Protein AF-A0A6C0CB59-F1 (afdb_monomer)

Structure (mmCIF, N/CA/C/O backbone):
data_AF-A0A6C0CB59-F1
#
_entry.id   AF-A0A6C0CB59-F1
#
loop_
_atom_site.group_PDB
_atom_site.id
_atom_site.type_symbol
_atom_site.label_atom_id
_atom_site.label_alt_id
_atom_site.label_comp_id
_atom_site.label_asym_id
_atom_site.label_entity_id
_atom_site.label_seq_id
_atom_site.pdbx_PDB_ins_code
_atom_site.Cartn_x
_atom_site.Cartn_y
_atom_site.Cartn_z
_atom_site.occupancy
_atom_site.B_iso_or_equiv
_atom_site.auth_seq_id
_atom_site.auth_comp_id
_atom_site.auth_asym_id
_atom_site.auth_atom_id
_atom_site.pdbx_PDB_model_num
ATOM 1 N N . MET A 1 1 ? -31.522 4.568 7.711 1.00 47.94 1 MET A N 1
ATOM 2 C CA . MET A 1 1 ? -31.145 3.166 8.001 1.00 47.94 1 MET A CA 1
ATOM 3 C C . MET A 1 1 ? -29.935 3.217 8.926 1.00 47.94 1 MET A C 1
ATOM 5 O O . MET A 1 1 ? -28.930 3.782 8.523 1.00 47.94 1 MET A O 1
ATOM 9 N N . SER A 1 2 ? -30.047 2.781 10.186 1.00 49.66 2 SER A N 1
ATOM 10 C CA . SER A 1 2 ? -28.910 2.807 11.124 1.00 49.66 2 SER A CA 1
ATOM 11 C C . SER A 1 2 ? -27.878 1.776 10.665 1.00 49.66 2 SER A C 1
ATOM 13 O O . SER A 1 2 ? -28.153 0.576 10.688 1.00 49.66 2 SER A O 1
ATOM 15 N N . ILE A 1 3 ? -26.730 2.247 10.177 1.00 62.75 3 ILE A N 1
ATOM 16 C CA . ILE A 1 3 ? -25.610 1.388 9.789 1.00 62.75 3 ILE A CA 1
ATOM 17 C C . ILE A 1 3 ? -25.032 0.813 11.084 1.00 62.75 3 ILE A C 1
ATOM 19 O O . ILE A 1 3 ? -24.469 1.542 11.899 1.00 62.75 3 ILE A O 1
ATOM 23 N N . LYS A 1 4 ? -25.220 -0.490 11.308 1.00 71.31 4 LYS A N 1
ATOM 24 C CA . LYS A 1 4 ? -24.592 -1.208 12.420 1.00 71.31 4 LYS A CA 1
ATOM 25 C C . LYS A 1 4 ? -23.223 -1.700 11.964 1.00 71.31 4 LYS A C 1
ATOM 27 O O . LYS A 1 4 ? -23.148 -2.613 11.148 1.00 71.31 4 LYS A O 1
ATOM 32 N N . TYR A 1 5 ? -22.165 -1.096 12.493 1.00 75.75 5 TYR A N 1
ATOM 33 C CA . TYR A 1 5 ? -20.793 -1.532 12.239 1.00 75.75 5 TYR A CA 1
ATOM 34 C C . TYR A 1 5 ? -20.476 -2.831 12.983 1.00 75.75 5 TYR A C 1
ATOM 36 O O . TYR A 1 5 ? -20.964 -3.061 14.095 1.00 75.75 5 TYR A O 1
ATOM 44 N N . GLN A 1 6 ? -19.645 -3.679 12.376 1.00 77.44 6 GLN A N 1
ATOM 45 C CA . GLN A 1 6 ? -19.078 -4.830 13.071 1.00 77.44 6 GLN A CA 1
ATOM 46 C C . GLN A 1 6 ? -18.101 -4.372 14.157 1.00 77.44 6 GLN A C 1
ATOM 48 O O . GLN A 1 6 ? -17.409 -3.364 14.016 1.00 77.44 6 GLN A O 1
ATOM 53 N N . LYS A 1 7 ? -18.044 -5.125 15.262 1.00 77.44 7 LYS A N 1
ATOM 54 C CA . LYS A 1 7 ? -17.014 -4.905 16.281 1.00 77.44 7 LYS A CA 1
ATOM 55 C C . LYS A 1 7 ? -15.643 -5.218 15.688 1.00 77.44 7 LYS A C 1
ATOM 57 O O . LYS A 1 7 ? -15.506 -6.165 14.921 1.00 77.44 7 LYS A O 1
ATOM 62 N N . VAL A 1 8 ? -14.643 -4.442 16.093 1.00 77.50 8 VAL A N 1
ATOM 63 C CA . VAL A 1 8 ? -13.243 -4.691 15.741 1.00 77.50 8 VAL A CA 1
ATOM 64 C C . VAL A 1 8 ? -12.834 -6.064 16.274 1.00 77.50 8 VAL A C 1
ATOM 66 O O . VAL A 1 8 ? -12.946 -6.333 17.470 1.00 77.50 8 VAL A O 1
ATOM 69 N N . ASP A 1 9 ? -12.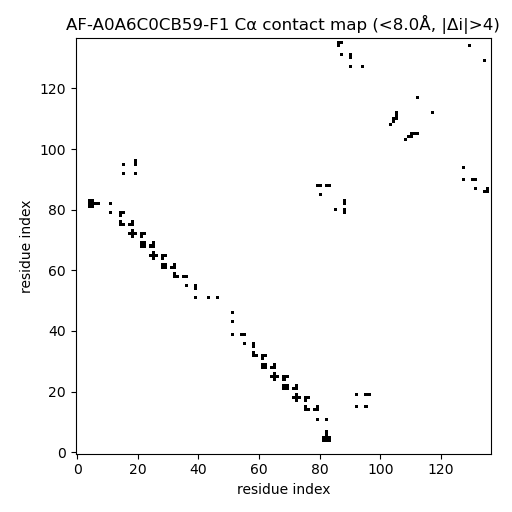380 -6.927 15.374 1.00 80.38 9 ASP A N 1
ATOM 70 C CA . ASP A 1 9 ? -11.946 -8.295 15.639 1.00 80.38 9 ASP A CA 1
ATOM 71 C C . ASP A 1 9 ? -10.611 -8.586 14.928 1.00 80.38 9 ASP A C 1
ATOM 73 O O . ASP A 1 9 ? -10.035 -7.730 14.254 1.00 80.38 9 ASP A O 1
ATOM 77 N N . SER A 1 10 ? -10.081 -9.802 15.073 1.00 78.88 10 SER A N 1
ATOM 78 C CA . SER A 1 10 ? -8.823 -10.201 14.423 1.00 78.88 10 SER A CA 1
ATOM 79 C C . SER A 1 10 ? -8.863 -10.069 12.893 1.00 78.88 10 SER A C 1
ATOM 81 O O . SER A 1 10 ? -7.823 -9.836 12.276 1.00 78.88 10 SER A O 1
ATOM 83 N N . TYR A 1 11 ? -10.047 -10.169 12.276 1.00 80.19 11 TYR A N 1
ATOM 84 C CA . TYR A 1 11 ? -10.214 -10.011 10.832 1.00 80.19 11 TYR A CA 1
ATOM 85 C C . TYR A 1 11 ? -9.994 -8.567 10.386 1.00 80.19 11 TYR A C 1
ATOM 87 O O . TYR A 1 11 ? -9.364 -8.355 9.352 1.00 80.19 11 TYR A O 1
ATOM 95 N N . PHE A 1 12 ? -10.423 -7.578 11.175 1.00 82.06 12 PHE A N 1
ATOM 96 C CA . PHE A 1 12 ? -10.129 -6.168 10.904 1.00 82.06 12 PHE A CA 1
ATOM 97 C C . PHE A 1 12 ? -8.621 -5.922 10.746 1.00 82.06 12 PHE A C 1
ATOM 99 O O . PHE A 1 12 ? -8.181 -5.362 9.741 1.00 82.06 12 PHE A O 1
ATOM 106 N N . TYR A 1 13 ? -7.812 -6.403 11.696 1.00 78.38 13 TYR A N 1
ATOM 107 C CA . TYR A 1 13 ? -6.355 -6.248 11.642 1.00 78.38 13 TYR A CA 1
ATOM 108 C C . TYR A 1 13 ? -5.728 -7.016 10.475 1.00 78.38 13 TYR A C 1
ATOM 110 O O . TYR A 1 13 ? -4.815 -6.504 9.826 1.00 78.38 13 TYR A O 1
ATOM 118 N N . PHE A 1 14 ? -6.237 -8.214 10.172 1.00 85.31 14 PHE A N 1
ATOM 119 C CA . PHE A 1 14 ? -5.788 -8.993 9.020 1.00 85.31 14 PHE A CA 1
ATOM 120 C C . PHE A 1 14 ? -6.037 -8.251 7.704 1.00 85.31 14 PHE A C 1
ATOM 122 O O . PHE A 1 14 ? -5.117 -8.111 6.902 1.00 85.31 14 PHE A O 1
ATOM 129 N N . TYR A 1 15 ? -7.248 -7.726 7.492 1.00 84.88 15 TYR A N 1
ATOM 130 C CA . TYR A 1 15 ? -7.557 -6.947 6.295 1.00 84.88 15 TYR A CA 1
ATOM 131 C C . TYR A 1 15 ? -6.706 -5.680 6.223 1.00 84.88 15 TYR A C 1
ATOM 133 O O . TYR A 1 15 ? -6.202 -5.357 5.154 1.00 84.88 15 TYR A O 1
ATOM 141 N N . LEU A 1 16 ? -6.470 -4.995 7.342 1.00 84.12 16 LEU A N 1
ATOM 142 C CA . LEU A 1 16 ? -5.651 -3.782 7.374 1.00 84.12 16 LEU A CA 1
ATOM 143 C C . LEU A 1 16 ? -4.197 -4.063 6.958 1.00 84.12 16 LEU A C 1
ATOM 145 O O . LEU A 1 16 ? -3.596 -3.320 6.175 1.00 84.12 16 LEU A O 1
ATOM 149 N N . LEU A 1 17 ? -3.643 -5.177 7.436 1.00 84.38 17 LEU A N 1
ATOM 150 C CA . LEU A 1 17 ? -2.310 -5.635 7.060 1.00 84.38 17 LEU A CA 1
ATOM 151 C C . LEU A 1 17 ? -2.272 -6.110 5.599 1.00 84.38 17 LEU A C 1
ATOM 153 O O . LEU A 1 17 ? -1.353 -5.768 4.861 1.00 84.38 17 LEU A O 1
ATOM 157 N N . ALA A 1 18 ? -3.298 -6.828 5.142 1.00 86.06 18 ALA A N 1
ATOM 158 C CA . ALA A 1 18 ? -3.412 -7.271 3.756 1.00 86.06 18 ALA A CA 1
ATOM 159 C C . ALA A 1 18 ? -3.479 -6.088 2.775 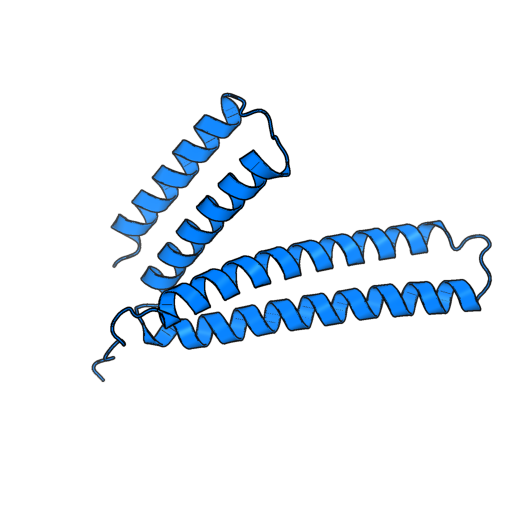1.00 86.06 18 ALA A C 1
ATOM 161 O O . ALA A 1 18 ? -2.796 -6.105 1.752 1.00 86.06 18 ALA A O 1
ATOM 162 N N . ILE A 1 19 ? -4.236 -5.034 3.104 1.00 88.06 19 ILE A N 1
ATOM 163 C CA . ILE A 1 19 ? -4.321 -3.810 2.295 1.00 88.06 19 ILE A CA 1
ATOM 164 C C . ILE A 1 19 ? -2.955 -3.129 2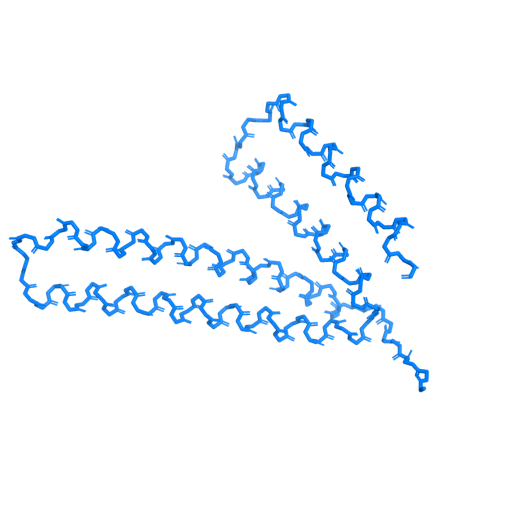.227 1.00 88.06 19 ILE A C 1
ATOM 166 O O . ILE A 1 19 ? -2.512 -2.760 1.141 1.00 88.06 19 ILE A O 1
ATOM 170 N N . THR A 1 20 ? -2.270 -2.955 3.361 1.00 85.69 20 THR A N 1
ATOM 171 C CA . THR A 1 20 ? -0.958 -2.287 3.378 1.00 85.69 20 THR A CA 1
ATOM 172 C C . THR A 1 20 ? 0.091 -3.084 2.611 1.00 85.69 20 THR A C 1
ATOM 174 O O . THR A 1 20 ? 0.764 -2.521 1.749 1.00 85.69 20 THR A O 1
ATOM 177 N N . PHE A 1 21 ? 0.179 -4.394 2.836 1.00 87.06 21 PHE A N 1
ATOM 178 C CA . PHE A 1 21 ? 1.120 -5.255 2.126 1.00 87.06 21 PHE A CA 1
ATOM 179 C C . PHE A 1 21 ? 0.837 -5.307 0.619 1.00 87.06 21 PHE A C 1
ATOM 181 O O . PHE A 1 21 ? 1.739 -5.080 -0.187 1.00 87.06 21 PHE A O 1
ATOM 188 N N . SER A 1 22 ? -0.417 -5.545 0.227 1.00 87.75 22 SER A N 1
ATOM 189 C CA . SER A 1 22 ? -0.805 -5.648 -1.184 1.00 87.75 22 SER A CA 1
ATOM 190 C C . SER A 1 22 ? -0.658 -4.316 -1.926 1.00 87.75 22 SER A C 1
ATOM 192 O O . SER A 1 22 ? -0.205 -4.282 -3.071 1.00 87.75 22 SER A O 1
ATOM 194 N N . SER A 1 23 ? -0.944 -3.196 -1.254 1.00 84.94 23 SER A N 1
ATOM 195 C CA . SER A 1 23 ? -0.688 -1.844 -1.761 1.00 84.94 23 SER A CA 1
ATOM 196 C C . SER A 1 23 ? 0.794 -1.635 -2.078 1.00 84.94 23 SER A C 1
ATOM 198 O O . SER A 1 23 ? 1.133 -1.295 -3.214 1.00 84.94 23 SER A O 1
ATOM 200 N N . ILE A 1 24 ? 1.686 -1.901 -1.118 1.00 85.31 24 ILE A N 1
ATOM 201 C CA . ILE A 1 24 ? 3.136 -1.724 -1.298 1.00 85.31 24 ILE A CA 1
ATOM 202 C C . ILE A 1 24 ? 3.656 -2.667 -2.388 1.00 85.31 24 ILE A C 1
ATOM 204 O O . ILE A 1 24 ? 4.407 -2.241 -3.268 1.00 85.31 24 ILE A O 1
ATOM 208 N N . ALA A 1 25 ? 3.219 -3.929 -2.374 1.00 86.50 25 ALA A N 1
ATOM 209 C CA . ALA A 1 25 ? 3.600 -4.918 -3.373 1.00 86.50 25 ALA A CA 1
ATOM 210 C C . ALA A 1 25 ? 3.186 -4.479 -4.786 1.00 86.50 25 ALA A C 1
ATOM 212 O O . ALA A 1 25 ? 4.014 -4.504 -5.695 1.00 86.50 25 ALA A O 1
ATOM 213 N N . SER A 1 26 ? 1.946 -4.008 -4.970 1.00 86.75 26 SER A N 1
ATOM 214 C CA . SER A 1 26 ? 1.459 -3.531 -6.271 1.00 86.75 26 SER A CA 1
ATOM 215 C C . SER A 1 26 ? 2.282 -2.350 -6.798 1.00 86.75 26 SER A C 1
ATOM 217 O O . SER A 1 26 ? 2.763 -2.396 -7.930 1.00 86.75 26 SER A O 1
ATOM 219 N N . GLN A 1 27 ? 2.548 -1.340 -5.962 1.00 85.50 27 GLN A N 1
ATOM 220 C CA . GLN A 1 27 ? 3.375 -0.183 -6.324 1.00 85.50 27 GLN A CA 1
ATOM 221 C C . GLN A 1 27 ? 4.801 -0.601 -6.706 1.00 85.50 27 GLN A C 1
ATOM 223 O O . GLN A 1 27 ? 5.353 -0.122 -7.700 1.00 85.50 27 GLN A O 1
ATOM 228 N N . TYR A 1 28 ? 5.392 -1.532 -5.953 1.00 86.31 28 TYR A N 1
ATOM 229 C CA . TYR A 1 28 ? 6.709 -2.083 -6.260 1.00 86.31 28 TYR A CA 1
ATOM 230 C C . TYR A 1 28 ? 6.727 -2.820 -7.609 1.00 86.31 28 TYR A C 1
ATOM 232 O O . TYR A 1 28 ? 7.624 -2.595 -8.425 1.00 86.31 28 TYR A O 1
ATOM 240 N N . ILE A 1 29 ? 5.722 -3.660 -7.875 1.00 87.31 29 ILE A N 1
ATOM 241 C CA . ILE A 1 29 ? 5.600 -4.414 -9.129 1.00 87.31 29 ILE A CA 1
ATOM 242 C C . ILE A 1 29 ? 5.426 -3.467 -10.322 1.00 87.31 29 ILE A C 1
ATOM 244 O O . ILE A 1 29 ? 6.110 -3.649 -11.329 1.00 87.31 29 ILE A O 1
ATOM 248 N N . PHE A 1 30 ? 4.594 -2.426 -10.203 1.00 87.62 30 PHE A N 1
ATOM 249 C CA . PHE A 1 30 ? 4.428 -1.417 -11.255 1.00 87.62 30 PHE A CA 1
ATOM 250 C C . PHE A 1 30 ? 5.721 -0.647 -11.531 1.00 87.62 30 PHE A C 1
ATOM 252 O O . PHE A 1 30 ? 6.082 -0.415 -12.683 1.00 87.62 30 PHE A O 1
ATOM 259 N N . LYS A 1 31 ? 6.481 -0.296 -10.490 1.00 84.38 31 LYS A N 1
ATOM 260 C CA . LYS A 1 31 ? 7.787 0.347 -10.677 1.00 84.38 31 LYS A CA 1
ATOM 261 C C . LYS A 1 31 ? 8.768 -0.575 -11.407 1.00 84.38 31 LYS A C 1
ATOM 263 O O . LYS A 1 31 ? 9.501 -0.126 -12.289 1.00 84.38 31 LYS A O 1
ATOM 268 N N . LYS A 1 32 ? 8.770 -1.868 -11.069 1.00 84.25 32 LYS A N 1
ATOM 269 C CA . LYS A 1 32 ? 9.618 -2.874 -11.721 1.00 84.25 32 LYS A CA 1
ATOM 270 C C . LYS A 1 32 ? 9.203 -3.133 -13.173 1.00 84.25 32 LYS A C 1
ATOM 272 O O . LYS A 1 32 ? 10.080 -3.256 -14.026 1.00 84.25 32 LYS A O 1
ATOM 277 N N . SER A 1 33 ? 7.904 -3.180 -13.474 1.00 85.62 33 SER A N 1
ATOM 278 C CA . SER A 1 33 ? 7.418 -3.339 -14.850 1.00 85.62 33 SER A CA 1
ATOM 279 C C . SER A 1 33 ? 7.820 -2.149 -15.722 1.00 85.62 33 SER A C 1
ATOM 281 O O . SER A 1 33 ? 8.300 -2.355 -16.835 1.00 85.62 33 SER A O 1
ATOM 283 N N . TYR A 1 34 ? 7.732 -0.926 -15.187 1.00 83.19 34 TYR A N 1
ATOM 284 C CA . TYR A 1 34 ? 8.155 0.291 -15.882 1.00 83.19 34 TYR A CA 1
ATOM 285 C C . TYR A 1 34 ? 9.664 0.309 -16.165 1.00 83.19 34 TYR A C 1
ATOM 287 O O . TYR A 1 34 ? 10.092 0.621 -17.276 1.00 83.19 34 TYR A O 1
ATOM 295 N N . ALA A 1 35 ? 10.486 -0.087 -15.187 1.00 81.44 35 ALA A N 1
ATOM 296 C CA . ALA A 1 35 ? 11.932 -0.203 -15.375 1.00 81.44 35 ALA A CA 1
ATOM 297 C C . ALA A 1 35 ? 12.298 -1.239 -16.457 1.00 81.44 35 ALA A C 1
ATOM 299 O O . ALA A 1 35 ? 13.128 -0.952 -17.319 1.00 81.44 35 ALA A O 1
ATOM 300 N N . ASN A 1 36 ? 11.644 -2.407 -16.457 1.00 79.56 36 ASN A N 1
ATOM 301 C CA . ASN A 1 36 ? 11.855 -3.436 -17.480 1.00 79.56 36 ASN A CA 1
ATOM 302 C C . ASN A 1 36 ? 11.391 -2.985 -18.875 1.00 79.56 36 ASN A C 1
ATOM 304 O O . ASN A 1 36 ? 12.062 -3.280 -19.862 1.00 79.56 36 ASN A O 1
ATOM 308 N N . ALA A 1 37 ? 10.279 -2.252 -18.973 1.00 77.19 37 ALA A N 1
ATOM 309 C CA . ALA A 1 37 ? 9.798 -1.715 -20.245 1.00 77.19 37 ALA A CA 1
ATOM 310 C C . ALA A 1 37 ? 10.802 -0.724 -20.861 1.00 77.19 37 ALA A C 1
ATOM 312 O O . ALA A 1 37 ? 11.126 -0.828 -22.044 1.00 77.19 37 ALA A O 1
ATOM 313 N N . ASN A 1 38 ? 11.367 0.178 -20.051 1.00 72.88 38 ASN A N 1
ATOM 314 C CA . ASN A 1 38 ? 12.385 1.130 -20.508 1.00 72.88 38 ASN A CA 1
ATOM 315 C C . ASN A 1 38 ? 13.701 0.446 -20.906 1.00 72.88 38 ASN A C 1
ATOM 317 O O . ASN A 1 38 ? 14.321 0.834 -21.896 1.00 72.88 38 ASN A O 1
ATOM 321 N N . ALA A 1 39 ? 14.125 -0.584 -20.165 1.00 71.50 39 ALA A N 1
ATOM 322 C CA . ALA A 1 39 ? 15.304 -1.374 -20.520 1.00 71.50 39 ALA A CA 1
ATOM 323 C C . ALA A 1 39 ? 15.134 -2.063 -21.888 1.00 71.50 39 ALA A C 1
ATOM 325 O O . ALA A 1 39 ? 16.047 -2.030 -22.713 1.00 71.50 39 ALA A O 1
ATOM 326 N N . ASN A 1 40 ? 13.945 -2.611 -22.164 1.00 68.00 40 ASN A N 1
ATOM 327 C CA . ASN A 1 40 ? 13.635 -3.234 -23.452 1.00 68.00 40 ASN A CA 1
ATOM 328 C C . ASN A 1 40 ? 13.578 -2.222 -24.606 1.00 68.00 40 ASN A C 1
ATOM 330 O O . ASN A 1 40 ? 14.030 -2.539 -25.704 1.00 68.00 40 ASN A O 1
ATOM 334 N N . ALA A 1 41 ? 13.069 -1.006 -24.373 1.00 66.19 41 ALA A N 1
ATOM 335 C CA . ALA A 1 41 ? 13.019 0.042 -25.396 1.00 66.19 41 ALA A CA 1
ATOM 336 C C . ALA A 1 41 ? 14.423 0.443 -25.893 1.00 66.19 41 ALA A C 1
ATOM 338 O O . ALA A 1 41 ? 14.617 0.636 -27.091 1.00 66.19 41 ALA A O 1
ATOM 339 N N . ASN A 1 42 ? 15.415 0.491 -24.997 1.00 64.44 42 ASN A N 1
ATOM 340 C CA . ASN A 1 42 ? 16.795 0.860 -25.340 1.00 64.44 42 ASN A CA 1
ATOM 341 C C . ASN A 1 42 ? 17.629 -0.299 -25.921 1.00 64.44 42 ASN A C 1
ATOM 343 O O . ASN A 1 42 ? 18.594 -0.052 -26.640 1.00 64.44 42 ASN A O 1
ATOM 347 N N . ALA A 1 43 ? 17.276 -1.558 -25.643 1.00 64.00 43 ALA A N 1
ATOM 348 C CA . ALA A 1 43 ? 18.001 -2.734 -26.142 1.00 64.00 43 ALA A CA 1
ATOM 349 C C . ALA A 1 43 ? 17.657 -3.109 -27.601 1.00 64.00 43 ALA A C 1
ATOM 351 O O . ALA A 1 43 ? 18.331 -3.941 -28.211 1.00 64.00 43 ALA A O 1
ATOM 352 N N . ASN A 1 44 ? 16.617 -2.504 -28.183 1.00 57.84 44 ASN A N 1
ATOM 353 C CA . ASN A 1 44 ? 15.993 -2.981 -29.419 1.00 57.84 44 ASN A CA 1
ATOM 354 C C . ASN A 1 44 ? 16.680 -2.528 -30.725 1.00 57.84 44 ASN A C 1
ATOM 356 O O . ASN A 1 44 ? 16.090 -2.631 -31.795 1.00 57.84 44 ASN A O 1
ATOM 360 N N . ALA A 1 45 ? 17.925 -2.043 -30.669 1.00 58.22 45 ALA A N 1
ATOM 361 C CA . ALA A 1 45 ? 18.678 -1.682 -31.873 1.00 58.22 45 ALA A CA 1
ATOM 362 C C . ALA A 1 45 ? 19.303 -2.897 -32.596 1.00 58.22 45 ALA A C 1
ATOM 364 O O . ALA A 1 45 ? 19.691 -2.761 -33.752 1.00 58.22 45 ALA A O 1
ATOM 365 N N . ASN A 1 46 ? 19.426 -4.072 -31.949 1.00 62.66 46 ASN A N 1
ATOM 366 C CA . ASN A 1 46 ? 20.101 -5.231 -32.563 1.00 62.66 46 ASN A CA 1
ATOM 367 C C . ASN A 1 46 ? 19.725 -6.619 -31.977 1.00 62.66 46 ASN A C 1
ATOM 369 O O . ASN A 1 46 ? 20.540 -7.541 -31.995 1.00 62.66 46 ASN A O 1
ATOM 373 N N . ALA A 1 47 ? 18.530 -6.787 -31.397 1.00 61.47 47 ALA A N 1
ATOM 374 C CA . ALA A 1 47 ? 18.140 -8.025 -30.705 1.00 61.47 47 ALA A CA 1
ATOM 375 C C . ALA A 1 47 ? 17.237 -8.948 -31.555 1.00 61.47 47 ALA A C 1
ATOM 377 O O . ALA A 1 47 ? 16.370 -8.493 -32.296 1.00 61.47 47 ALA A O 1
ATOM 378 N N . ASN A 1 48 ? 17.427 -10.267 -31.410 1.00 69.00 48 ASN A N 1
ATOM 379 C CA . ASN A 1 48 ? 16.628 -11.324 -32.045 1.00 69.00 48 ASN A CA 1
ATOM 380 C C . ASN A 1 48 ? 15.132 -11.205 -31.672 1.00 69.00 48 ASN A C 1
ATOM 382 O O . ASN A 1 48 ? 14.797 -11.131 -30.489 1.00 69.00 48 ASN A O 1
ATOM 386 N N . ALA A 1 49 ? 14.235 -11.265 -32.666 1.00 65.31 49 ALA A N 1
ATOM 387 C CA . ALA A 1 49 ? 12.784 -11.106 -32.508 1.00 65.31 49 ALA A CA 1
ATOM 388 C C . ALA A 1 49 ? 12.161 -12.002 -31.414 1.00 65.31 49 ALA A C 1
ATOM 390 O O . ALA A 1 49 ? 11.259 -11.564 -30.697 1.00 65.31 49 ALA A O 1
ATOM 391 N N . ASN A 1 50 ? 12.678 -13.223 -31.216 1.00 65.31 50 ASN A N 1
ATOM 392 C CA . ASN A 1 50 ? 12.201 -14.132 -30.162 1.00 65.31 50 ASN A CA 1
ATOM 393 C C . ASN A 1 50 ? 12.586 -13.683 -28.740 1.00 65.31 50 ASN A C 1
ATOM 395 O O . ASN A 1 50 ? 11.826 -13.908 -27.797 1.00 65.31 50 ASN A O 1
ATOM 399 N N . ALA A 1 51 ? 13.739 -13.030 -28.564 1.00 62.06 51 ALA A N 1
ATOM 400 C CA . ALA A 1 51 ? 14.152 -12.497 -27.265 1.00 62.06 51 ALA A CA 1
ATOM 401 C C . ALA A 1 51 ? 13.314 -11.265 -26.884 1.00 62.06 51 ALA A C 1
ATOM 403 O O . ALA A 1 51 ? 12.875 -11.142 -25.739 1.00 62.06 51 ALA A O 1
ATOM 404 N N . THR A 1 52 ? 13.008 -10.409 -27.864 1.00 64.94 52 THR A N 1
ATOM 405 C CA . THR A 1 52 ? 12.147 -9.231 -27.688 1.00 64.94 52 THR A CA 1
ATOM 406 C C . THR A 1 52 ? 10.704 -9.624 -27.345 1.00 64.94 52 THR A C 1
ATOM 408 O O . THR A 1 52 ? 10.095 -9.026 -26.457 1.00 64.94 52 THR A O 1
ATOM 411 N N . ALA A 1 53 ? 10.161 -10.675 -27.972 1.00 63.25 53 ALA A N 1
ATOM 412 C CA . ALA A 1 53 ? 8.824 -11.188 -27.660 1.00 63.25 53 ALA A CA 1
ATOM 413 C C . ALA A 1 53 ? 8.717 -11.725 -26.219 1.00 63.25 53 ALA A C 1
ATOM 415 O O . ALA A 1 53 ? 7.753 -11.424 -25.515 1.00 63.25 53 ALA A O 1
ATOM 416 N N . ASN A 1 54 ? 9.726 -12.465 -25.747 1.00 65.81 54 ASN A N 1
ATOM 417 C CA . ASN A 1 54 ? 9.743 -13.018 -24.390 1.00 65.81 54 ASN A CA 1
ATOM 418 C C . ASN A 1 54 ? 9.906 -11.920 -23.317 1.00 65.81 54 ASN A C 1
ATOM 420 O O . ASN A 1 54 ? 9.230 -11.929 -22.287 1.00 65.81 54 ASN A O 1
ATOM 424 N N . ALA A 1 55 ? 10.740 -10.910 -23.582 1.00 64.38 55 ALA A N 1
ATOM 425 C CA . ALA A 1 55 ? 10.913 -9.773 -22.681 1.00 64.38 55 ALA A CA 1
ATOM 426 C C . ALA A 1 55 ? 9.624 -8.934 -22.539 1.00 64.38 55 ALA A C 1
ATOM 428 O O . ALA A 1 55 ? 9.298 -8.501 -21.432 1.00 64.38 55 ALA A O 1
ATOM 429 N N . ASN A 1 56 ? 8.862 -8.773 -23.630 1.00 66.88 56 ASN A N 1
ATOM 430 C CA . ASN A 1 56 ? 7.552 -8.113 -23.624 1.00 66.88 56 ASN A CA 1
ATOM 431 C C . ASN A 1 56 ? 6.449 -8.950 -22.954 1.00 66.88 56 ASN A C 1
ATOM 433 O O . ASN A 1 56 ? 5.581 -8.410 -22.270 1.00 66.88 56 ASN A O 1
ATOM 437 N N . ALA A 1 57 ? 6.477 -10.277 -23.104 1.00 68.81 57 ALA A N 1
ATOM 438 C CA . ALA A 1 57 ? 5.571 -11.157 -22.368 1.00 68.81 57 ALA A CA 1
ATOM 439 C C . ALA A 1 57 ? 5.801 -11.040 -20.852 1.00 68.81 57 ALA A C 1
ATOM 441 O O . ALA A 1 57 ? 4.846 -10.951 -20.081 1.00 68.81 57 ALA A O 1
ATOM 442 N N . ASN A 1 58 ? 7.064 -10.957 -20.428 1.00 72.25 58 ASN A N 1
ATOM 443 C CA . ASN A 1 58 ? 7.422 -10.800 -19.024 1.00 72.25 58 ASN A CA 1
ATOM 444 C C . ASN A 1 58 ? 6.942 -9.449 -18.457 1.00 72.25 58 ASN A C 1
ATOM 446 O O . ASN A 1 58 ? 6.282 -9.422 -17.422 1.00 72.25 58 ASN A O 1
ATOM 450 N N . THR A 1 59 ? 7.161 -8.324 -19.152 1.00 76.62 59 THR A N 1
ATOM 451 C CA . THR A 1 59 ? 6.626 -7.017 -18.711 1.00 76.62 59 THR A CA 1
ATOM 452 C C . THR A 1 59 ? 5.103 -7.011 -18.603 1.00 76.62 59 THR A C 1
ATOM 454 O O . THR A 1 59 ? 4.579 -6.512 -17.605 1.00 76.62 59 THR A O 1
ATOM 457 N N . ASN A 1 60 ? 4.393 -7.618 -19.558 1.00 79.75 60 ASN A N 1
ATOM 458 C CA . ASN A 1 60 ? 2.934 -7.746 -19.506 1.00 79.75 60 ASN A CA 1
ATOM 459 C C . ASN A 1 60 ? 2.467 -8.571 -18.297 1.00 79.75 60 ASN A C 1
ATOM 461 O O . ASN A 1 60 ? 1.528 -8.170 -17.609 1.00 79.75 60 ASN A O 1
ATOM 465 N N . ILE A 1 61 ? 3.150 -9.678 -17.983 1.00 86.50 61 ILE A N 1
ATOM 466 C CA . ILE A 1 61 ? 2.853 -10.496 -16.797 1.00 86.50 61 ILE A CA 1
ATOM 467 C C . ILE A 1 61 ? 3.041 -9.684 -15.510 1.00 86.50 61 ILE A C 1
ATOM 469 O O . ILE A 1 61 ? 2.185 -9.749 -14.629 1.00 86.50 61 ILE A O 1
ATOM 473 N N . LEU A 1 62 ? 4.106 -8.877 -15.398 1.00 86.75 62 LEU A N 1
ATOM 474 C CA . LEU A 1 62 ? 4.288 -8.009 -14.228 1.00 86.75 62 LEU A CA 1
ATOM 475 C C . LEU A 1 62 ? 3.154 -6.984 -14.090 1.00 86.75 62 LEU A C 1
ATOM 477 O O . LEU A 1 62 ? 2.686 -6.754 -12.978 1.00 86.75 62 LEU A O 1
ATOM 481 N N . VAL A 1 63 ? 2.695 -6.379 -15.189 1.00 86.88 63 VAL A N 1
ATOM 482 C CA . VAL A 1 63 ? 1.579 -5.417 -15.146 1.00 86.88 63 VAL A CA 1
ATOM 483 C C . VAL A 1 63 ? 0.292 -6.094 -14.678 1.00 86.88 63 VAL A C 1
ATOM 485 O O . VAL A 1 63 ? -0.380 -5.564 -13.795 1.00 86.88 63 VAL A O 1
ATOM 488 N N . VAL A 1 64 ? -0.025 -7.280 -15.207 1.00 89.50 64 VAL A N 1
ATOM 489 C CA . VAL A 1 64 ? -1.205 -8.052 -14.785 1.00 89.50 64 VAL A CA 1
ATOM 490 C C . VAL A 1 64 ? -1.107 -8.438 -13.311 1.00 89.50 64 VAL A C 1
ATOM 492 O O . VAL A 1 64 ? -2.073 -8.277 -12.573 1.00 89.50 64 VAL A O 1
ATOM 495 N N . LEU A 1 65 ? 0.063 -8.877 -12.845 1.00 89.06 65 LEU A N 1
ATOM 496 C CA . LEU A 1 65 ? 0.267 -9.255 -11.447 1.00 89.06 65 LEU A CA 1
ATOM 497 C C . LEU A 1 65 ? 0.134 -8.045 -10.507 1.00 89.06 65 LEU A C 1
ATOM 499 O O . LEU A 1 65 ? -0.503 -8.147 -9.458 1.00 89.06 65 LEU A O 1
ATOM 503 N N . GLY A 1 66 ? 0.662 -6.884 -10.909 1.00 88.19 66 GLY A N 1
ATOM 504 C CA . GLY A 1 66 ? 0.471 -5.620 -10.195 1.00 88.19 66 GLY A CA 1
ATOM 505 C C . GLY A 1 66 ? -1.000 -5.206 -10.133 1.00 88.19 66 GLY A C 1
ATOM 506 O O . GLY A 1 66 ? -1.484 -4.812 -9.070 1.00 88.19 66 GLY A O 1
ATOM 507 N N . LEU A 1 67 ? -1.734 -5.369 -11.238 1.00 90.44 67 LEU A N 1
ATOM 508 C CA . LEU A 1 67 ? -3.169 -5.104 -11.296 1.00 90.44 67 LEU A CA 1
ATOM 509 C C . LEU A 1 67 ? -3.946 -6.043 -10.368 1.00 90.44 67 LEU A C 1
ATOM 511 O O . LEU A 1 67 ? -4.730 -5.561 -9.559 1.00 90.44 67 LEU A O 1
ATOM 515 N N . CYS A 1 68 ? -3.684 -7.351 -10.411 1.00 90.94 68 CYS A N 1
ATOM 516 C CA . CYS A 1 68 ? -4.319 -8.330 -9.526 1.00 90.94 68 CYS A CA 1
ATOM 517 C C . CYS A 1 68 ? -4.073 -8.015 -8.044 1.00 90.94 68 CYS A C 1
ATOM 519 O O . CYS A 1 68 ? -5.011 -8.055 -7.246 1.00 90.94 68 CYS A O 1
ATOM 521 N N . ALA A 1 69 ? -2.840 -7.651 -7.676 1.00 87.88 69 ALA A N 1
ATOM 522 C CA . ALA A 1 69 ? -2.515 -7.227 -6.316 1.00 87.88 69 ALA A CA 1
ATOM 523 C C . ALA A 1 69 ? -3.291 -5.958 -5.921 1.00 87.88 69 ALA A C 1
ATOM 525 O O . ALA A 1 69 ? -3.842 -5.868 -4.823 1.00 87.88 69 ALA A O 1
ATOM 526 N N . TYR A 1 70 ? -3.413 -4.984 -6.823 1.00 88.62 70 TYR A N 1
ATOM 527 C CA . TYR A 1 70 ? -4.175 -3.770 -6.542 1.00 88.62 70 TYR A CA 1
ATOM 528 C C . TYR A 1 70 ? -5.686 -4.030 -6.4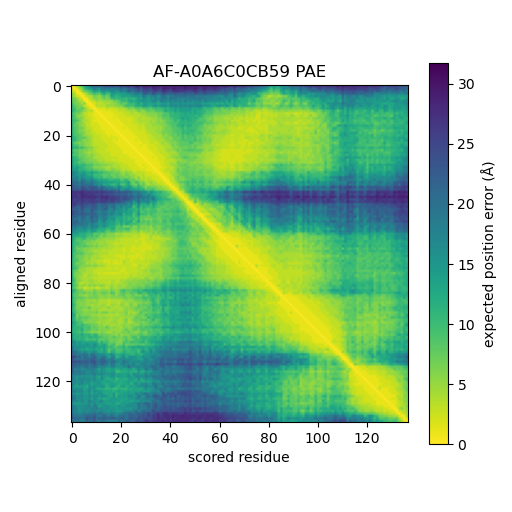25 1.00 88.62 70 TYR A C 1
ATO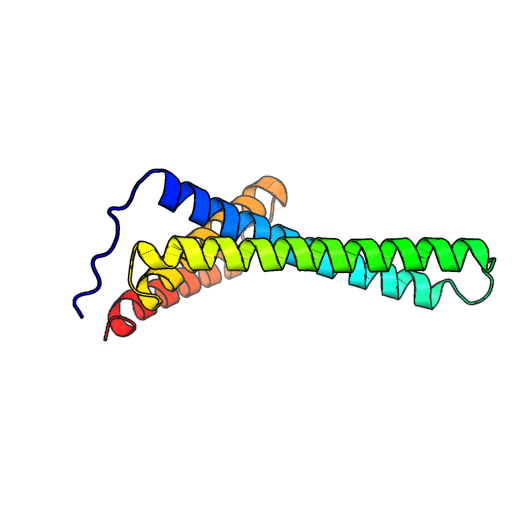M 530 O O . TYR A 1 70 ? -6.343 -3.504 -5.527 1.00 88.62 70 TYR A O 1
ATOM 538 N N . THR A 1 71 ? -6.250 -4.901 -7.265 1.00 90.75 71 THR A N 1
ATOM 539 C CA . THR A 1 71 ? -7.654 -5.322 -7.154 1.00 90.75 71 THR A CA 1
ATOM 540 C C . THR A 1 71 ? -7.914 -6.050 -5.834 1.00 90.75 71 THR A C 1
ATOM 542 O O . THR A 1 71 ? -8.941 -5.813 -5.197 1.00 90.75 71 THR A O 1
ATOM 545 N N . PHE A 1 72 ? -6.971 -6.877 -5.373 1.00 90.81 72 PHE A N 1
ATOM 546 C CA . PHE A 1 72 ? -7.047 -7.514 -4.059 1.00 90.81 72 PHE A CA 1
ATOM 547 C C . PHE A 1 72 ? -7.072 -6.484 -2.920 1.00 90.81 72 PHE A C 1
ATOM 549 O O . PHE A 1 72 ? -7.891 -6.596 -2.008 1.00 90.81 72 PHE A O 1
ATOM 556 N N . THR A 1 73 ? -6.266 -5.422 -3.017 1.00 88.31 73 THR A N 1
ATOM 557 C CA . THR A 1 73 ? -6.321 -4.282 -2.086 1.00 88.31 73 THR A CA 1
ATOM 558 C C . THR A 1 73 ? -7.729 -3.682 -2.041 1.00 88.31 73 THR A C 1
ATOM 560 O O . THR A 1 73 ? -8.283 -3.504 -0.957 1.00 88.31 73 THR A O 1
ATOM 563 N N . GLY A 1 74 ? -8.349 -3.441 -3.203 1.00 86.38 74 GLY A N 1
ATOM 564 C CA . GLY A 1 74 ? -9.724 -2.936 -3.293 1.00 86.38 74 GLY A CA 1
ATOM 565 C C . GLY A 1 74 ? -10.761 -3.863 -2.645 1.00 86.38 74 GLY A C 1
ATOM 566 O O . GLY A 1 74 ? -11.644 -3.397 -1.924 1.00 86.38 74 GLY A O 1
ATOM 567 N N . PHE A 1 75 ? -10.624 -5.180 -2.826 1.00 89.56 75 PHE A N 1
ATOM 568 C CA . PHE A 1 75 ? -11.482 -6.169 -2.166 1.00 89.56 75 PHE A CA 1
ATOM 569 C C . PHE A 1 75 ? -11.355 -6.121 -0.636 1.00 89.56 75 PHE A C 1
ATOM 571 O O . PHE A 1 75 ? -12.364 -6.122 0.075 1.00 89.56 75 PHE A O 1
ATOM 578 N N . CYS A 1 76 ? -10.129 -6.040 -0.114 1.00 86.31 76 CYS A N 1
ATOM 579 C CA . CYS A 1 76 ? -9.906 -5.937 1.324 1.00 86.31 76 CYS A CA 1
ATOM 580 C C . CYS A 1 76 ? -10.450 -4.619 1.895 1.00 86.31 76 CYS A C 1
ATOM 582 O O . CYS A 1 76 ? -11.063 -4.645 2.961 1.00 86.31 76 CYS A O 1
ATOM 584 N N . VAL A 1 77 ? -10.313 -3.495 1.176 1.00 85.88 77 VAL A N 1
ATOM 585 C CA . VAL A 1 77 ? -10.922 -2.206 1.562 1.00 85.88 77 VAL A CA 1
ATOM 586 C C . VAL A 1 77 ? -12.442 -2.336 1.649 1.00 85.88 77 VAL A C 1
ATOM 588 O O . VAL A 1 77 ? -13.029 -1.948 2.658 1.00 85.88 77 VAL A O 1
ATOM 591 N N . TYR A 1 78 ? -13.083 -2.949 0.649 1.00 87.44 78 TYR A N 1
ATOM 592 C CA . TYR A 1 78 ? -14.529 -3.184 0.667 1.00 87.44 78 TYR A CA 1
ATOM 593 C C . TYR A 1 78 ? -14.980 -3.990 1.892 1.00 87.44 78 TYR A C 1
ATOM 595 O O . TYR A 1 78 ? -15.992 -3.671 2.516 1.00 87.44 78 TYR A O 1
ATOM 603 N N . LYS A 1 79 ? -14.219 -5.019 2.281 1.00 85.44 79 LYS A N 1
ATOM 604 C CA . LYS A 1 79 ? -14.515 -5.795 3.492 1.00 85.44 79 LYS A CA 1
ATOM 605 C C . LYS A 1 79 ? -14.325 -4.979 4.764 1.00 85.44 79 LYS A C 1
ATOM 607 O O . LYS A 1 79 ? -15.161 -5.084 5.662 1.00 85.44 79 LYS A O 1
ATOM 612 N N . ILE A 1 80 ? -13.289 -4.144 4.812 1.00 85.19 80 ILE A N 1
ATOM 613 C CA . ILE A 1 80 ? -12.994 -3.289 5.960 1.00 85.19 80 ILE A CA 1
ATOM 614 C C . ILE A 1 80 ? -14.080 -2.233 6.185 1.00 85.19 80 ILE A C 1
ATOM 616 O O . ILE A 1 80 ? -14.384 -1.952 7.337 1.00 85.19 80 ILE A O 1
ATOM 620 N N . LEU A 1 81 ? -14.754 -1.744 5.136 1.00 84.88 81 LEU A N 1
ATOM 621 C CA . LEU A 1 81 ? -15.843 -0.754 5.244 1.00 84.88 81 LEU A CA 1
ATOM 622 C C . LEU A 1 81 ? -17.019 -1.174 6.134 1.00 84.88 81 LEU A C 1
ATOM 624 O O . LEU A 1 81 ? -17.749 -0.319 6.626 1.00 84.88 81 LEU A O 1
ATOM 628 N N . ASN A 1 82 ? -17.184 -2.467 6.414 1.00 83.62 82 ASN A N 1
ATOM 629 C CA . ASN A 1 82 ? -18.221 -2.941 7.335 1.00 83.62 82 ASN A CA 1
ATOM 630 C C . ASN A 1 82 ? -17.907 -2.647 8.816 1.00 83.62 82 ASN A C 1
ATOM 632 O O . ASN A 1 82 ? -18.788 -2.776 9.669 1.00 83.62 82 ASN A O 1
ATOM 636 N N . TYR A 1 83 ? -16.672 -2.252 9.135 1.00 80.50 83 TYR A N 1
ATOM 637 C CA . TYR A 1 83 ? -16.197 -2.032 10.504 1.00 80.50 83 TYR A CA 1
ATOM 638 C C . TYR A 1 83 ? -16.265 -0.568 10.961 1.00 80.50 83 TYR A C 1
ATOM 640 O O . TYR A 1 83 ? -16.125 -0.299 12.151 1.00 80.50 83 TYR A O 1
ATOM 648 N N . GLY A 1 84 ? -16.496 0.393 10.063 1.00 78.12 84 GLY A N 1
ATOM 649 C CA . GLY A 1 84 ? -16.595 1.799 10.453 1.00 78.12 84 GLY A CA 1
ATOM 650 C C . GLY A 1 84 ? -16.862 2.745 9.289 1.00 78.12 84 GLY A C 1
ATOM 651 O O . GLY A 1 84 ? -16.985 2.332 8.138 1.00 78.12 84 GLY A O 1
ATOM 652 N N . ASN A 1 85 ? -16.948 4.038 9.601 1.00 80.88 85 ASN A N 1
ATOM 653 C CA . ASN A 1 85 ? -17.109 5.086 8.597 1.00 80.88 85 ASN A CA 1
ATOM 654 C C . ASN A 1 85 ? -15.891 5.100 7.651 1.00 80.88 85 ASN A C 1
ATOM 656 O O . ASN A 1 85 ? -14.751 5.005 8.110 1.00 80.88 85 ASN A O 1
ATOM 660 N N . LEU A 1 86 ? -16.144 5.262 6.347 1.00 78.81 86 LEU A N 1
ATOM 661 C CA . LEU A 1 86 ? -15.136 5.416 5.294 1.00 78.81 86 LEU A CA 1
ATOM 662 C C . LEU A 1 86 ? -14.012 6.381 5.699 1.00 78.81 86 LEU A C 1
ATOM 664 O O . LEU A 1 86 ? -12.844 6.063 5.494 1.00 78.81 86 LEU A O 1
ATOM 668 N N . VAL A 1 87 ? -14.348 7.516 6.321 1.00 75.44 87 VAL A N 1
ATOM 669 C CA . VAL A 1 87 ? -13.353 8.512 6.741 1.00 75.44 87 VAL A CA 1
ATOM 670 C C . VAL A 1 87 ? -12.440 7.966 7.838 1.00 75.44 87 VAL A C 1
ATOM 672 O O . VAL A 1 87 ? -11.219 8.002 7.704 1.00 75.44 87 VAL A O 1
ATOM 675 N N . VAL A 1 88 ? -13.018 7.381 8.890 1.00 75.56 88 VAL A N 1
ATOM 676 C CA . VAL A 1 88 ? -12.265 6.824 10.027 1.00 75.56 88 VAL A CA 1
ATOM 677 C C . VAL A 1 88 ? -11.368 5.668 9.579 1.00 75.56 88 VAL A C 1
ATOM 679 O O . VAL A 1 88 ? -10.203 5.592 9.964 1.00 75.56 88 VAL A O 1
ATOM 682 N N . LEU A 1 89 ? -11.877 4.786 8.718 1.00 80.12 89 LEU A N 1
ATOM 683 C CA . LEU A 1 89 ? -11.102 3.674 8.165 1.00 80.12 89 LEU A CA 1
ATOM 684 C C . LEU A 1 89 ? -9.955 4.149 7.286 1.00 80.12 89 LEU A C 1
ATOM 686 O O . LEU A 1 89 ? -8.865 3.588 7.369 1.00 80.12 89 LEU A O 1
ATOM 690 N N . ASN A 1 90 ? -10.182 5.177 6.468 1.00 78.44 90 ASN A N 1
ATOM 691 C CA . ASN A 1 90 ? -9.136 5.738 5.627 1.00 78.44 90 ASN A CA 1
ATOM 692 C C . ASN A 1 90 ? -7.992 6.315 6.476 1.00 78.44 90 ASN A C 1
ATOM 694 O O . ASN A 1 90 ? -6.821 6.108 6.164 1.00 78.44 90 ASN A O 1
ATOM 698 N N . ILE A 1 91 ? -8.322 6.962 7.598 1.00 76.75 91 ILE A N 1
ATOM 699 C CA . ILE A 1 91 ? -7.332 7.474 8.556 1.00 76.75 91 ILE A CA 1
ATOM 700 C C . ILE A 1 91 ? -6.534 6.330 9.178 1.00 76.75 91 ILE A C 1
ATOM 702 O O . ILE A 1 91 ? -5.304 6.354 9.151 1.00 76.75 91 ILE A O 1
ATOM 706 N N . ILE A 1 92 ? -7.218 5.312 9.710 1.00 80.44 92 ILE A N 1
ATOM 707 C CA . ILE A 1 92 ? -6.563 4.151 10.329 1.00 80.44 92 ILE A CA 1
ATOM 708 C C . ILE A 1 92 ? -5.654 3.452 9.311 1.00 80.44 92 ILE A C 1
ATOM 710 O O . ILE A 1 92 ? -4.521 3.091 9.632 1.00 80.44 92 ILE A O 1
ATOM 714 N N . TRP A 1 93 ? -6.116 3.305 8.069 1.00 81.31 93 TRP A N 1
ATOM 715 C CA . TRP A 1 93 ? -5.331 2.714 6.994 1.00 81.31 93 TRP A CA 1
ATOM 716 C C . TRP A 1 93 ? -4.078 3.528 6.671 1.00 81.31 93 TRP A C 1
ATOM 718 O O . TRP A 1 93 ? -2.983 2.963 6.678 1.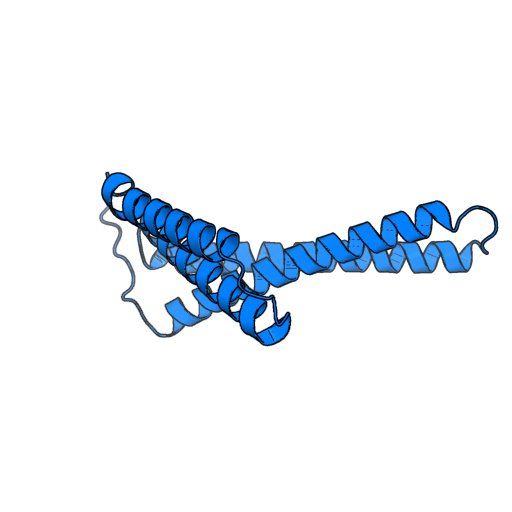00 81.31 93 TRP A O 1
ATOM 728 N N . HIS A 1 94 ? -4.197 4.837 6.444 1.00 78.81 94 HIS A N 1
ATOM 729 C CA . HIS A 1 94 ? -3.039 5.682 6.154 1.00 78.81 94 HIS A CA 1
ATOM 730 C C . HIS A 1 94 ? -2.052 5.761 7.326 1.00 78.81 94 HIS A C 1
ATOM 732 O O . HIS A 1 94 ? -0.844 5.750 7.087 1.00 78.81 94 HIS A O 1
ATOM 738 N N . LEU A 1 95 ? -2.535 5.761 8.574 1.00 80.62 95 LEU A N 1
ATOM 739 C CA . LEU A 1 95 ? -1.692 5.716 9.772 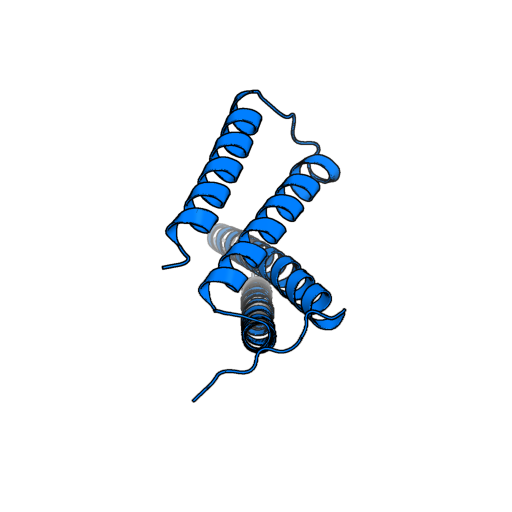1.00 80.62 95 LEU A CA 1
ATOM 740 C C . LEU A 1 95 ? -0.859 4.429 9.807 1.00 80.62 95 LEU A C 1
ATOM 742 O O . LEU A 1 95 ? 0.362 4.477 9.961 1.00 80.62 95 LEU A O 1
ATOM 746 N N . VAL A 1 96 ? -1.501 3.274 9.617 1.00 81.69 96 VAL A N 1
ATOM 747 C CA . VAL A 1 96 ? -0.805 1.980 9.638 1.00 81.69 96 VAL A CA 1
ATOM 748 C C . VAL A 1 96 ? 0.134 1.836 8.442 1.00 81.69 96 VAL A C 1
ATOM 750 O O . VAL A 1 96 ? 1.267 1.389 8.611 1.00 81.69 96 VAL A O 1
ATOM 753 N N . TYR A 1 97 ? -0.283 2.280 7.255 1.00 82.31 97 TYR A N 1
ATOM 754 C CA . TYR A 1 97 ? 0.563 2.317 6.061 1.00 82.31 97 TYR A CA 1
ATOM 755 C C . TYR A 1 97 ? 1.835 3.141 6.295 1.00 82.31 97 TYR A C 1
ATOM 757 O O . TYR A 1 97 ? 2.935 2.665 6.017 1.00 82.31 97 TYR A O 1
ATOM 765 N N . PHE A 1 98 ? 1.692 4.345 6.855 1.00 80.81 98 PHE A N 1
ATOM 766 C CA . PHE A 1 98 ? 2.805 5.237 7.166 1.00 80.81 98 PHE A CA 1
ATOM 767 C C . PHE A 1 98 ? 3.787 4.614 8.167 1.00 80.81 98 PHE A C 1
ATOM 769 O O . PHE A 1 98 ? 4.993 4.609 7.920 1.00 80.81 98 PHE A O 1
ATOM 776 N N . ILE A 1 99 ? 3.283 4.033 9.262 1.00 81.38 99 ILE A N 1
ATOM 777 C CA . ILE A 1 99 ? 4.120 3.390 10.286 1.00 81.38 99 ILE A CA 1
ATOM 778 C C . ILE A 1 99 ? 4.875 2.189 9.706 1.00 81.38 99 ILE A C 1
ATOM 780 O O . ILE A 1 99 ? 6.079 2.062 9.920 1.00 81.38 99 ILE A O 1
ATOM 784 N N . ILE A 1 100 ? 4.199 1.322 8.946 1.00 80.31 100 ILE A N 1
ATOM 785 C CA . ILE A 1 100 ? 4.829 0.140 8.340 1.00 80.31 100 ILE A CA 1
ATOM 786 C C . ILE A 1 100 ? 5.926 0.558 7.355 1.00 80.31 100 ILE A C 1
ATOM 788 O O . ILE A 1 100 ? 7.022 0.002 7.395 1.00 80.31 100 ILE A O 1
ATOM 792 N N . LEU A 1 101 ? 5.672 1.558 6.508 1.00 77.19 101 LEU A N 1
ATOM 793 C CA . LEU A 1 101 ? 6.683 2.096 5.593 1.00 77.19 101 LEU A CA 1
ATOM 794 C C . LEU A 1 101 ? 7.882 2.679 6.325 1.00 77.19 101 LEU A C 1
ATOM 796 O O . LEU A 1 101 ? 9.014 2.453 5.904 1.00 77.19 101 LEU A O 1
ATOM 800 N N . PHE A 1 102 ? 7.644 3.395 7.420 1.00 77.75 102 PHE A N 1
ATOM 801 C CA . PHE A 1 102 ? 8.718 3.931 8.241 1.00 77.75 102 PHE A CA 1
ATOM 802 C C . PHE A 1 102 ? 9.576 2.810 8.846 1.00 77.75 102 PHE A C 1
ATOM 804 O O . PHE A 1 102 ? 10.801 2.866 8.760 1.00 77.75 102 PHE A O 1
ATOM 811 N N . ILE A 1 103 ? 8.952 1.751 9.377 1.00 78.81 103 ILE A N 1
ATOM 812 C CA . ILE A 1 103 ? 9.655 0.578 9.921 1.00 78.81 103 ILE A CA 1
ATOM 813 C C . ILE A 1 103 ? 10.459 -0.138 8.829 1.00 78.81 103 ILE A C 1
ATOM 815 O O . ILE A 1 103 ? 11.625 -0.461 9.044 1.00 78.81 103 ILE A O 1
ATOM 819 N N . ILE A 1 104 ? 9.867 -0.363 7.652 1.00 73.62 104 ILE A N 1
ATOM 820 C CA . ILE A 1 104 ? 10.545 -0.990 6.508 1.00 73.62 104 ILE A CA 1
ATOM 821 C C . ILE A 1 104 ? 11.728 -0.128 6.046 1.00 73.62 104 ILE A C 1
ATOM 823 O O . ILE A 1 104 ? 12.827 -0.647 5.860 1.00 73.62 104 ILE A O 1
ATOM 827 N N . GLY A 1 105 ? 11.540 1.184 5.896 1.00 73.12 105 GLY A N 1
ATOM 828 C CA . GLY A 1 105 ? 12.605 2.114 5.512 1.00 73.12 105 GLY A CA 1
ATOM 829 C C . GLY A 1 105 ? 13.757 2.139 6.519 1.00 73.12 105 GLY A C 1
ATOM 830 O O . GLY A 1 105 ? 14.926 2.127 6.134 1.00 73.12 105 GLY A O 1
ATOM 831 N N . PHE A 1 106 ? 13.438 2.104 7.813 1.00 74.94 106 PHE A N 1
ATOM 832 C CA . PHE A 1 106 ? 14.437 2.095 8.874 1.00 74.94 106 PHE A CA 1
ATOM 833 C C . PHE A 1 106 ? 15.192 0.761 8.968 1.00 74.94 106 PHE A C 1
ATOM 835 O O . PHE A 1 106 ? 16.420 0.761 8.977 1.00 74.94 106 PHE A O 1
ATOM 842 N N . LEU A 1 107 ? 14.483 -0.375 9.011 1.00 75.38 107 LEU A N 1
ATOM 843 C CA . LEU A 1 107 ? 15.088 -1.689 9.267 1.00 75.38 107 LEU A CA 1
ATOM 844 C C . LEU A 1 107 ? 15.675 -2.356 8.019 1.00 75.38 107 LEU A C 1
ATOM 846 O O . LEU A 1 107 ? 16.751 -2.940 8.096 1.00 75.38 107 LEU A O 1
ATOM 850 N N . ILE A 1 108 ? 14.977 -2.310 6.879 1.00 74.25 108 ILE A N 1
ATOM 851 C CA . ILE A 1 108 ? 15.382 -3.044 5.666 1.00 74.25 108 ILE A CA 1
ATOM 852 C C . ILE A 1 108 ? 16.341 -2.212 4.817 1.00 74.25 108 ILE A C 1
ATOM 854 O O . ILE A 1 108 ? 17.330 -2.736 4.312 1.00 74.25 108 ILE A O 1
ATOM 858 N N . PHE A 1 109 ? 16.070 -0.916 4.667 1.00 68.62 109 PHE A N 1
ATOM 859 C CA . PHE A 1 109 ? 16.891 -0.036 3.830 1.00 68.62 109 PHE A CA 1
ATOM 860 C C . PHE A 1 109 ? 18.013 0.664 4.599 1.00 68.62 109 PHE A C 1
ATOM 862 O O . PHE A 1 109 ? 18.845 1.329 3.981 1.00 68.62 109 PHE A O 1
ATOM 869 N N . ASN A 1 110 ? 18.060 0.483 5.927 1.00 65.25 110 ASN A N 1
ATOM 870 C CA . ASN A 1 110 ? 19.068 1.060 6.816 1.00 65.25 110 ASN A CA 1
ATOM 871 C C . ASN A 1 110 ? 19.248 2.568 6.557 1.00 65.25 110 ASN A C 1
ATOM 873 O O . ASN A 1 110 ? 20.360 3.109 6.549 1.00 65.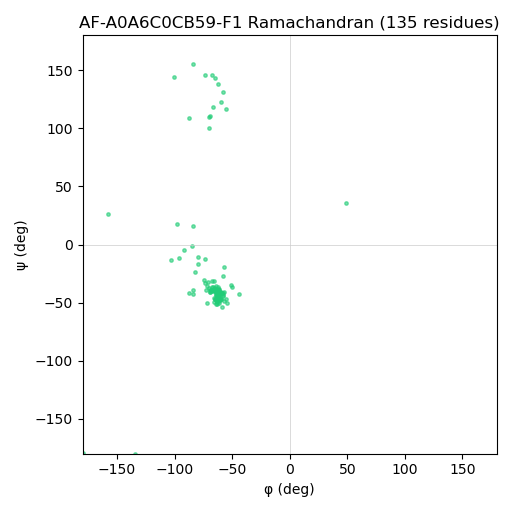25 110 ASN A O 1
ATOM 877 N N . GLU A 1 111 ? 18.140 3.247 6.239 1.00 66.69 111 GLU A N 1
ATOM 878 C CA . GLU A 1 111 ? 18.187 4.638 5.837 1.00 66.69 111 GLU A CA 1
ATOM 879 C C . GLU A 1 111 ? 18.640 5.486 7.023 1.00 66.69 111 GLU A C 1
ATOM 881 O O . GLU A 1 111 ? 17.955 5.566 8.044 1.00 66.69 111 GLU A O 1
ATOM 886 N N . LYS A 1 112 ? 19.779 6.175 6.878 1.00 72.69 112 LYS A N 1
ATOM 887 C CA . LYS A 1 112 ? 20.241 7.130 7.889 1.00 72.69 112 LYS A CA 1
ATOM 888 C C . LYS A 1 112 ? 19.134 8.155 8.136 1.00 72.69 112 LYS A C 1
ATOM 890 O O . LYS A 1 112 ? 18.744 8.902 7.230 1.00 72.69 112 LYS A O 1
ATOM 895 N N . ILE A 1 113 ? 18.625 8.174 9.365 1.00 66.38 113 ILE A N 1
ATOM 896 C CA . ILE A 1 113 ? 17.648 9.161 9.805 1.00 66.38 113 ILE A CA 1
ATOM 897 C C . ILE A 1 113 ? 18.379 10.502 9.891 1.00 66.38 113 ILE A C 1
ATOM 899 O O . ILE A 1 113 ? 19.125 10.768 10.828 1.00 66.38 113 ILE A O 1
ATOM 903 N N . ASN A 1 114 ? 18.199 11.332 8.869 1.00 75.81 114 ASN A N 1
ATOM 904 C CA . ASN A 1 114 ? 18.657 12.715 8.877 1.00 75.81 114 ASN A CA 1
ATOM 905 C C . ASN A 1 114 ? 17.609 13.602 9.577 1.00 75.81 114 ASN A C 1
ATOM 907 O O . ASN A 1 114 ? 16.419 13.281 9.559 1.00 75.81 114 ASN A O 1
ATOM 911 N N . TYR A 1 115 ? 18.022 14.748 10.122 1.00 74.62 115 TYR A N 1
ATOM 912 C CA . TYR A 1 115 ? 17.145 15.722 10.787 1.00 74.62 115 TYR A CA 1
ATOM 913 C C . TYR A 1 115 ? 15.921 16.101 9.938 1.00 74.62 115 TYR A C 1
ATOM 915 O O . TYR A 1 115 ? 14.812 16.215 10.454 1.00 74.62 115 TYR A O 1
ATOM 923 N N . GLN A 1 116 ? 16.086 16.194 8.616 1.00 77.44 116 GLN A N 1
ATOM 924 C CA . GLN A 1 116 ? 14.993 16.459 7.673 1.00 77.44 116 GLN A CA 1
ATOM 925 C C . GLN A 1 116 ? 13.913 15.361 7.672 1.00 77.44 116 GLN A C 1
ATOM 927 O O . GLN A 1 116 ? 12.728 15.667 7.574 1.00 77.44 116 GLN A O 1
ATOM 932 N N . LYS A 1 117 ? 14.297 14.086 7.825 1.00 72.44 117 LYS A N 1
ATOM 933 C CA . LYS A 1 117 ? 13.357 12.952 7.870 1.00 72.44 117 LYS A CA 1
ATOM 934 C C . LYS A 1 117 ? 12.589 12.903 9.192 1.00 72.44 117 LYS A C 1
ATOM 936 O O . LYS A 1 117 ? 11.421 12.533 9.197 1.00 72.44 117 LYS A O 1
ATOM 941 N N . ILE A 1 118 ? 13.217 13.326 10.293 1.00 77.69 118 ILE A N 1
ATOM 942 C CA . ILE A 1 118 ? 12.552 13.465 11.600 1.00 77.69 118 ILE A CA 1
ATOM 943 C C . ILE A 1 118 ? 11.496 14.567 11.536 1.00 77.69 118 ILE A C 1
ATOM 945 O O . ILE A 1 118 ? 10.365 14.356 11.961 1.00 77.69 118 ILE A O 1
ATOM 949 N N . ILE A 1 119 ? 11.837 15.717 10.951 1.00 79.31 119 ILE A N 1
ATOM 950 C CA . ILE A 1 119 ? 10.883 16.814 10.745 1.00 79.31 119 ILE A CA 1
ATOM 951 C C . ILE A 1 119 ? 9.729 16.356 9.843 1.00 79.31 119 ILE A C 1
ATOM 953 O O . ILE A 1 119 ? 8.572 16.615 10.163 1.00 79.31 119 ILE A O 1
ATOM 957 N N . ALA A 1 120 ? 10.014 15.612 8.767 1.00 78.25 120 ALA A N 1
ATOM 958 C CA . ALA A 1 120 ? 8.982 15.042 7.901 1.00 78.25 120 ALA A CA 1
ATOM 959 C C . ALA A 1 120 ? 8.062 14.054 8.644 1.00 78.25 120 ALA A C 1
ATOM 961 O O . ALA A 1 120 ? 6.850 14.086 8.441 1.00 78.25 120 ALA A O 1
ATOM 962 N N . LEU A 1 121 ? 8.609 13.224 9.542 1.00 78.88 121 LEU A N 1
ATOM 963 C CA . LEU A 1 121 ? 7.813 12.346 10.403 1.00 78.88 121 LEU A CA 1
ATOM 964 C C . LEU A 1 121 ? 6.878 13.159 11.307 1.00 78.88 121 LEU A C 1
ATOM 966 O O . LEU A 1 121 ? 5.697 12.841 11.418 1.00 78.88 121 LEU A O 1
ATOM 970 N N . LEU A 1 122 ? 7.397 14.228 11.911 1.00 82.06 122 LEU A N 1
ATOM 971 C CA . LEU A 1 122 ? 6.655 15.109 12.812 1.00 82.06 122 LEU A CA 1
ATOM 972 C C . LEU A 1 122 ? 5.502 15.814 12.082 1.00 82.06 122 LEU A C 1
ATOM 974 O O . LEU A 1 122 ? 4.374 15.808 12.568 1.00 82.06 122 LEU A O 1
ATOM 978 N N . PHE A 1 123 ? 5.753 16.329 10.875 1.00 82.31 123 PHE A N 1
ATOM 979 C CA . PHE A 1 123 ? 4.711 16.888 10.008 1.00 82.31 123 PHE A CA 1
ATOM 980 C C . PHE A 1 123 ? 3.688 15.841 9.557 1.00 82.31 123 PHE A C 1
ATOM 982 O O . PHE A 1 123 ? 2.495 16.140 9.528 1.00 82.31 123 PHE A O 1
ATOM 989 N N . GLY A 1 124 ? 4.121 14.614 9.250 1.00 79.44 124 GLY A N 1
ATOM 990 C CA . GLY A 1 124 ? 3.218 13.507 8.928 1.00 79.44 124 GLY A CA 1
ATOM 991 C C . GLY A 1 124 ? 2.276 13.179 10.088 1.00 79.44 124 GLY A C 1
ATOM 992 O O . GLY A 1 124 ? 1.074 13.024 9.889 1.00 79.44 124 GLY A O 1
ATOM 993 N N . LEU A 1 125 ? 2.804 13.165 11.312 1.00 77.56 125 LEU A N 1
ATOM 994 C CA . LEU A 1 125 ? 2.042 12.896 12.532 1.00 77.56 125 LEU A CA 1
ATOM 995 C C . LEU A 1 125 ? 1.067 14.041 12.858 1.00 77.56 125 LEU A C 1
ATOM 997 O O . LEU A 1 125 ? -0.090 13.785 13.181 1.00 77.56 125 LEU A O 1
ATOM 1001 N N . ILE A 1 126 ? 1.493 15.298 12.688 1.00 80.69 126 ILE A N 1
ATOM 1002 C CA . ILE A 1 126 ? 0.631 16.485 12.829 1.00 80.69 126 ILE A CA 1
ATOM 1003 C C . ILE A 1 126 ? -0.496 16.472 11.791 1.00 80.69 126 ILE A C 1
ATOM 1005 O O . ILE A 1 126 ? -1.651 16.688 12.147 1.00 80.69 126 ILE A O 1
ATOM 1009 N N . SER A 1 127 ? -0.186 16.185 10.523 1.00 75.25 127 SER A N 1
ATOM 1010 C CA . SER A 1 127 ? -1.192 16.070 9.462 1.00 75.25 127 SER A CA 1
ATOM 1011 C C . SER A 1 127 ? -2.237 15.007 9.804 1.00 75.25 127 SER A C 1
ATOM 1013 O O . SER A 1 127 ? -3.429 15.258 9.649 1.00 75.25 127 SER A O 1
ATOM 1015 N N . LEU A 1 128 ? -1.802 13.867 10.344 1.00 70.12 128 LEU A N 1
ATOM 1016 C CA . LEU A 1 128 ? -2.678 12.793 10.806 1.00 70.12 128 LEU A CA 1
ATOM 1017 C C . LEU A 1 128 ? -3.575 13.215 11.973 1.00 70.12 128 LEU A C 1
ATOM 1019 O O . LEU A 1 128 ? -4.768 12.924 11.951 1.00 70.12 128 LEU A O 1
ATOM 1023 N N . ILE A 1 129 ? -3.034 13.937 12.956 1.00 72.19 129 ILE A N 1
ATOM 1024 C CA . ILE A 1 129 ? -3.806 14.459 14.092 1.00 72.19 129 ILE A CA 1
ATOM 1025 C C . ILE A 1 129 ? -4.854 15.471 13.617 1.00 72.19 129 ILE A C 1
ATOM 1027 O O . ILE A 1 129 ? -6.020 15.351 13.983 1.00 72.19 129 ILE A O 1
ATOM 1031 N N . ILE A 1 130 ? -4.469 16.434 12.773 1.00 71.19 130 ILE A N 1
ATOM 1032 C CA . ILE A 1 130 ? -5.390 17.441 12.220 1.00 71.19 130 ILE A CA 1
ATOM 1033 C C . ILE A 1 130 ? -6.528 16.754 11.466 1.00 71.19 130 ILE A C 1
ATOM 1035 O O . ILE A 1 130 ? -7.693 17.091 11.661 1.00 71.19 130 ILE A O 1
ATOM 1039 N N . PHE A 1 131 ? -6.205 15.753 10.651 1.00 64.50 131 PHE A N 1
ATOM 1040 C CA . PHE A 1 131 ? -7.199 15.014 9.884 1.00 64.50 131 PHE A CA 1
ATOM 1041 C C . PHE A 1 131 ? -8.131 14.181 10.782 1.00 64.50 131 PHE A C 1
ATOM 1043 O O . PHE A 1 131 ? -9.308 14.030 10.472 1.00 64.50 131 PHE A O 1
ATOM 1050 N N . MET A 1 132 ? -7.641 13.688 11.925 1.00 64.50 132 MET A N 1
ATOM 1051 C CA . MET A 1 132 ? -8.455 12.967 12.908 1.00 64.50 132 MET A CA 1
ATOM 1052 C C . MET A 1 132 ? -9.378 13.890 13.717 1.00 64.50 132 MET A C 1
ATOM 1054 O O . MET A 1 132 ? -10.454 13.460 14.106 1.00 64.50 132 MET A O 1
ATOM 1058 N N . PHE A 1 133 ? -8.992 15.144 13.965 1.00 63.06 133 PHE A N 1
ATOM 1059 C CA . PHE A 1 133 ? -9.842 16.108 14.678 1.00 63.06 133 PHE A CA 1
ATOM 1060 C C . PHE A 1 133 ? -10.854 16.813 13.767 1.00 63.06 133 PHE A C 1
ATOM 1062 O O . PHE A 1 133 ? -11.987 17.018 14.185 1.00 63.06 133 PHE A O 1
ATOM 1069 N N . TYR A 1 134 ? -10.465 17.166 12.539 1.00 63.12 134 TYR A N 1
ATOM 1070 C CA . TYR A 1 134 ? -11.294 17.965 11.623 1.00 63.12 134 TYR A CA 1
ATOM 1071 C C . TYR A 1 134 ? -11.967 17.159 10.505 1.00 63.12 134 TYR A C 1
ATOM 1073 O O . TYR A 1 134 ? -12.864 17.669 9.847 1.00 63.12 134 TYR A O 1
ATOM 1081 N N . GLY A 1 135 ? -11.561 15.910 10.267 1.00 52.69 135 GLY A N 1
ATOM 1082 C CA . GLY A 1 135 ? -12.202 15.034 9.279 1.00 52.69 135 GLY A CA 1
ATOM 1083 C C . GLY A 1 135 ? -13.426 14.274 9.805 1.00 52.69 135 GLY A C 1
ATOM 1084 O O . GLY A 1 135 ? -14.009 13.500 9.057 1.00 52.69 135 GLY A O 1
ATOM 1085 N N . ILE A 1 136 ? -13.789 14.433 11.084 1.00 50.09 136 ILE A N 1
ATOM 1086 C CA . ILE A 1 136 ? -14.892 13.710 11.756 1.00 50.09 136 ILE A CA 1
ATOM 1087 C C . ILE A 1 136 ? -16.187 14.559 11.803 1.00 50.09 136 ILE A C 1
ATOM 1089 O O . ILE A 1 136 ? -17.095 14.260 12.574 1.00 50.09 136 ILE A O 1
ATOM 1093 N N . GLU A 1 137 ? -16.304 15.600 10.974 1.00 42.38 137 GLU A N 1
ATOM 1094 C CA . GLU A 1 137 ? -17.594 16.273 10.719 1.00 42.38 137 GLU A CA 1
ATOM 1095 C C . GLU A 1 137 ? -18.395 15.575 9.610 1.00 42.38 137 GLU A C 1
ATOM 1097 O O . GLU A 1 137 ? -17.816 15.279 8.537 1.00 42.38 137 GLU A O 1
#

Foldseek 3Di:
DPQDADADDPLLVVLLVLLLVLVVVLVVLVVVLVVLVVVLVVVPPDDDPVVSVVSVVVSVVSNVSSVVSVVSSVVSLVVNCSHDPPLVSVLVSVVVSVVVVVVCCCPVVVDPDDPVNVVVVVVVVVVSVCSVVPVPD

Nearest PDB structures (foldseek):
  8cok-assembly1_A  TM=8.561E-01  e=8.922E+00  Homo sapiens

Organism: NCBI:txid1070528

Mean predicted aligned error: 10.54 Å

Secondary structure (DSSP, 8-state):
----PPPP-HHHHHHHHHHHHHHHHHHHHHHHHHHHHHHHHHHTTS--HHHHHHHHHHHHHHHHHH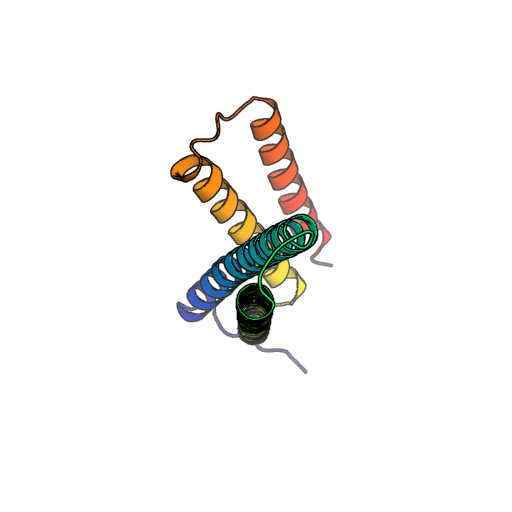HHHHHHHHHHHHHHGGGS-HHHHHHHHHHHHHHHHHHHHHHTS-----HHHHHHHHHHHHHHHHHHHHTT-

Solvent-accessible surface area (backbone atoms only — not comparable to full-atom values): 7515 Å² total; per-residue (Å²): 130,87,83,80,56,48,78,90,49,75,63,54,56,49,36,54,50,48,28,43,52,27,44,53,48,17,55,52,34,45,54,51,25,52,53,52,49,55,54,52,67,72,56,64,85,81,61,60,71,70,60,56,52,52,55,51,51,50,34,52,50,34,47,52,51,19,48,53,32,42,51,50,22,52,53,34,49,62,60,50,50,50,53,44,57,68,63,60,49,50,50,54,49,51,51,51,41,52,52,52,51,49,50,46,42,47,71,75,63,61,51,80,84,45,74,70,55,54,51,50,50,52,51,51,52,49,53,51,50,52,47,63,70,67,58,75,117

pLDDT: mean 76.81, std 9.89, range [42.38, 90.94]

Sequence (137 aa):
MSIKYQKVDSYFYFYLLAITFSSIASQYIFKKSYANANANANANANANANATANANANTNILVVLGLCAYTFTGFCVYKILNYGNLVVLNIIWHLVYFIILFIIGFLIFNEKINYQKIIALLFGLISLIIFMFYGIE

InterPro domains:
  IPR037185 Multidrug transporter EmrE superfamily [SSF103481] (61-133)

Radius of gyration: 20.0 Å; Cα contacts (8 Å, |Δi|>4): 86; chains: 1; bounding box: 51×32×49 Å